Protein AF-A0A3N4L7Y7-F1 (afdb_monomer_lite)

Radius of gyration: 23.26 Å; chains: 1; bounding box: 54×55×40 Å

Sequence (117 aa):
MKGNRDPSFLDRINGVFICFVASAMRHSLKVWRTGDCNPVIQEFKYETAWCTYERLMNTWEIHLKAIQDLIVNNIKADLARRIAAQVRLVEVEPVNAPQVEDEGRYEAELRKELEHS

pLDDT: mean 76.71, std 15.85, range [41.62, 96.44]

Organism: NCBI:txid1051890

Foldseek 3Di:
DPDDDDPCPLVPQAQLNVLLVVLVVVVVVVCVVVVPPPVPPPPPPCVSSVVSSVVSVVVLVPDDPVVRVVVSVVVSVVVVVVVVVVVVVVVPPPPPPPPPPPPPVVVVVVVVVVVVD

Secondary structure (DSSP, 8-state):
------TTHHHH--HHHHHHHHHHHHHHHHHHHH----SS-----HHHHHHHHHHHHHHHHHS-HHHHHHHHHHHHHHHHHHHHHHHHHHHHS-------TTHHHHHHHHHHHHTT-

Structure (mmCIF, N/CA/C/O backbone):
data_AF-A0A3N4L7Y7-F1
#
_entry.id   AF-A0A3N4L7Y7-F1
#
loop_
_atom_site.group_PDB
_atom_site.id
_atom_site.type_symbol
_atom_site.label_atom_id
_atom_site.label_alt_id
_atom_site.label_comp_id
_atom_site.label_asym_id
_atom_site.label_entity_id
_atom_site.label_seq_id
_atom_site.pdbx_PDB_ins_code
_atom_site.Cartn_x
_atom_site.Cartn_y
_atom_site.Cartn_z
_atom_site.occupancy
_atom_site.B_iso_or_equiv
_atom_site.auth_seq_id
_atom_site.auth_comp_id
_atom_site.auth_asym_id
_atom_site.auth_atom_id
_atom_site.pdbx_PDB_model_num
ATOM 1 N N . MET A 1 1 ? -18.491 -11.544 12.934 1.00 43.03 1 MET A N 1
ATOM 2 C CA . MET A 1 1 ? -17.145 -11.412 13.547 1.00 43.03 1 MET A CA 1
ATOM 3 C C . MET A 1 1 ? -17.013 -10.040 14.199 1.00 43.03 1 MET A C 1
ATOM 5 O O . MET A 1 1 ? -17.066 -9.047 13.486 1.00 43.03 1 MET A O 1
ATOM 9 N N . LYS A 1 2 ? -16.847 -9.952 15.527 1.00 51.53 2 LYS A N 1
ATOM 10 C CA . LYS A 1 2 ? -16.408 -8.705 16.182 1.00 51.53 2 LYS A CA 1
ATOM 11 C C . LYS A 1 2 ? -14.884 -8.619 16.051 1.00 51.53 2 LYS A C 1
ATOM 13 O O . LYS A 1 2 ? -14.165 -9.241 16.822 1.00 51.53 2 LYS A O 1
ATOM 18 N N . GLY A 1 3 ? -14.399 -7.929 15.020 1.00 61.59 3 GLY A N 1
ATOM 19 C CA . GLY A 1 3 ? -12.970 -7.648 14.867 1.00 61.59 3 GLY A CA 1
ATOM 20 C C . GLY A 1 3 ? -12.496 -6.651 15.927 1.00 61.59 3 GLY A C 1
ATOM 21 O O . GLY A 1 3 ? -13.215 -5.701 16.242 1.00 61.59 3 GLY A O 1
ATOM 22 N N . ASN A 1 4 ? -11.300 -6.862 16.478 1.00 72.31 4 ASN A N 1
ATOM 23 C CA . ASN A 1 4 ? -10.682 -5.903 17.390 1.00 72.31 4 ASN A CA 1
ATOM 24 C C . ASN A 1 4 ? -10.276 -4.647 16.599 1.00 72.31 4 ASN A C 1
ATOM 26 O O . ASN A 1 4 ? -9.518 -4.747 15.633 1.00 72.31 4 ASN A O 1
ATOM 30 N N . ARG A 1 5 ? -10.808 -3.476 16.969 1.00 69.56 5 ARG A N 1
ATOM 31 C CA . ARG A 1 5 ? -10.448 -2.207 16.324 1.00 69.56 5 ARG A CA 1
ATOM 32 C C . ARG A 1 5 ? -9.135 -1.720 16.928 1.00 69.56 5 ARG A C 1
ATOM 34 O O . ARG A 1 5 ? -9.118 -1.293 18.075 1.00 69.56 5 ARG A O 1
ATOM 41 N N . ASP A 1 6 ? -8.055 -1.772 16.154 1.00 81.44 6 ASP A N 1
ATOM 42 C CA . ASP A 1 6 ? -6.783 -1.146 16.523 1.00 81.44 6 ASP A CA 1
ATOM 43 C C . ASP A 1 6 ? -6.831 0.352 16.159 1.00 81.44 6 ASP A C 1
ATOM 45 O O . ASP A 1 6 ? -6.794 0.685 14.969 1.00 81.44 6 ASP A O 1
ATOM 49 N N . PRO A 1 7 ? -6.917 1.270 17.142 1.00 78.44 7 PRO A N 1
ATOM 50 C CA . PRO A 1 7 ? -6.980 2.706 16.872 1.00 78.44 7 PRO A CA 1
ATOM 51 C C . PRO A 1 7 ? -5.694 3.241 16.224 1.00 78.44 7 PRO A C 1
ATOM 53 O O . PRO A 1 7 ? -5.740 4.269 15.559 1.00 78.44 7 PRO A O 1
ATOM 56 N N . SER A 1 8 ? -4.572 2.524 16.358 1.00 87.00 8 SER A N 1
ATOM 57 C CA . SER A 1 8 ? -3.275 2.886 15.775 1.00 87.00 8 SER A CA 1
ATOM 58 C C . SER A 1 8 ? -3.040 2.292 14.382 1.00 87.00 8 SER A C 1
ATOM 60 O O . SER A 1 8 ? -1.970 2.475 13.801 1.00 87.00 8 SER A O 1
ATOM 62 N N . PHE A 1 9 ? -4.017 1.570 13.816 1.00 86.88 9 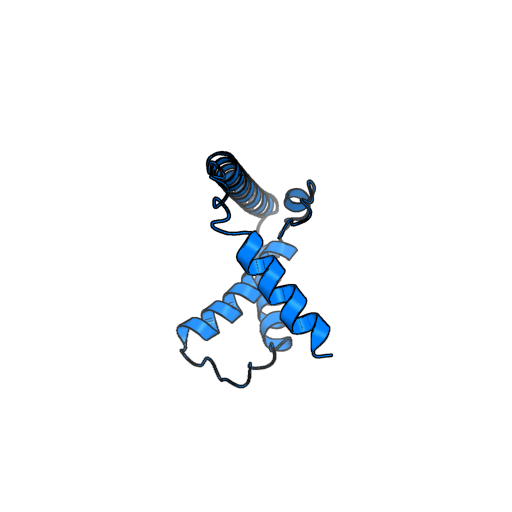PHE A N 1
ATOM 63 C CA . PHE A 1 9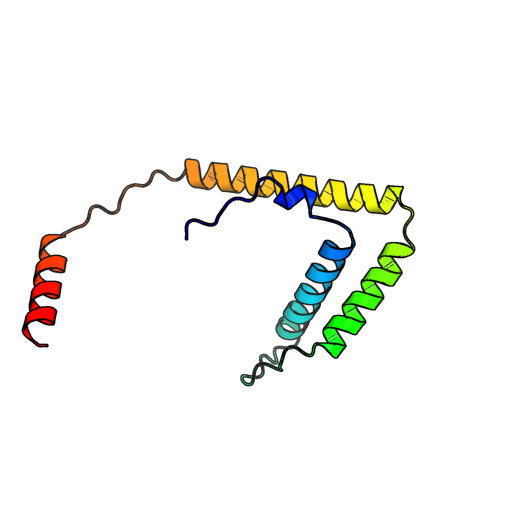 ? -3.851 0.886 12.530 1.00 86.88 9 PHE A CA 1
ATOM 64 C C . PHE A 1 9 ? -3.408 1.837 11.412 1.00 86.88 9 PHE A C 1
ATOM 66 O O . PHE A 1 9 ? -2.464 1.539 10.680 1.00 86.88 9 PHE A O 1
ATOM 73 N N . LEU A 1 10 ? -4.055 3.003 11.303 1.00 89.50 10 LEU A N 1
ATOM 74 C CA . LEU A 1 10 ? -3.720 3.989 10.275 1.00 89.50 10 LEU A CA 1
ATOM 75 C C . LEU A 1 10 ? -2.306 4.547 10.457 1.00 89.50 10 LEU A C 1
ATOM 77 O O . LEU A 1 10 ? -1.639 4.836 9.467 1.00 89.50 10 LEU A O 1
ATOM 81 N N . ASP A 1 11 ? -1.809 4.653 11.688 1.00 90.88 11 ASP A N 1
ATOM 82 C CA . 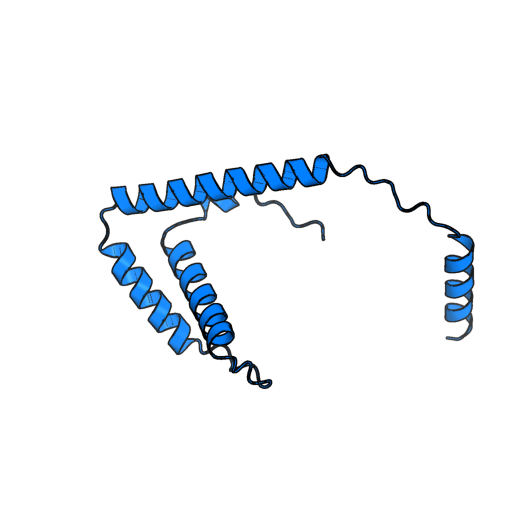ASP A 1 11 ? -0.461 5.156 11.960 1.00 90.88 11 ASP A CA 1
ATOM 83 C C . ASP A 1 11 ? 0.618 4.197 11.466 1.00 90.88 11 ASP A C 1
ATOM 85 O O . ASP A 1 11 ? 1.645 4.641 10.950 1.00 90.88 11 ASP A O 1
ATOM 89 N N . ARG A 1 12 ? 0.336 2.891 11.514 1.00 90.88 12 ARG A N 1
ATOM 90 C CA . ARG A 1 12 ? 1.230 1.829 11.032 1.00 90.88 12 ARG A CA 1
ATOM 91 C C . ARG A 1 12 ? 1.331 1.755 9.507 1.00 90.88 12 ARG A C 1
ATOM 93 O O . ARG A 1 12 ? 2.246 1.109 9.000 1.00 90.88 12 ARG A O 1
ATOM 100 N N . ILE A 1 13 ? 0.436 2.416 8.766 1.00 92.38 13 ILE A N 1
ATOM 101 C CA . ILE A 1 13 ? 0.521 2.479 7.302 1.00 92.38 13 ILE A CA 1
ATOM 102 C C . ILE A 1 13 ? 1.717 3.350 6.905 1.00 92.38 13 ILE A C 1
ATOM 104 O O . ILE A 1 13 ? 1.764 4.549 7.184 1.00 92.38 13 ILE A O 1
ATOM 108 N N . ASN A 1 14 ? 2.669 2.735 6.212 1.00 93.25 14 ASN A N 1
ATOM 109 C CA . ASN A 1 14 ? 3.868 3.363 5.670 1.00 93.25 14 ASN A CA 1
ATOM 110 C C . ASN A 1 14 ? 4.191 2.786 4.277 1.00 93.25 14 ASN A C 1
ATOM 112 O O . ASN A 1 14 ? 3.488 1.902 3.782 1.00 93.25 14 ASN A O 1
ATOM 116 N N . GLY A 1 15 ? 5.256 3.281 3.639 1.00 90.44 15 GLY A N 1
ATOM 117 C CA . GLY A 1 15 ? 5.673 2.832 2.304 1.00 90.44 15 GLY A CA 1
ATOM 118 C C . GLY A 1 15 ? 5.938 1.327 2.207 1.00 90.44 15 GLY A C 1
ATOM 119 O O . GLY A 1 15 ? 5.507 0.694 1.246 1.00 90.44 15 GLY A O 1
ATOM 120 N N . VAL A 1 16 ? 6.554 0.740 3.239 1.00 92.44 16 VAL A N 1
ATOM 121 C CA . VAL A 1 16 ? 6.818 -0.708 3.330 1.00 92.44 16 VAL A CA 1
ATOM 122 C C . VAL A 1 16 ? 5.512 -1.498 3.306 1.00 92.44 16 VAL A C 1
ATOM 124 O O . VAL A 1 16 ? 5.345 -2.412 2.498 1.00 92.44 16 VAL A O 1
ATOM 127 N N . PHE A 1 17 ? 4.551 -1.103 4.143 1.00 90.50 17 PHE A N 1
ATOM 128 C CA . PHE A 1 17 ? 3.235 -1.730 4.202 1.00 90.50 17 PHE A CA 1
ATOM 129 C C . PHE A 1 17 ? 2.495 -1.626 2.860 1.00 90.50 17 PHE A C 1
ATOM 131 O O . PHE A 1 17 ? 1.936 -2.612 2.380 1.00 90.50 17 PHE A O 1
ATOM 138 N N . ILE A 1 18 ? 2.535 -0.454 2.218 1.00 92.62 18 ILE A N 1
ATOM 139 C CA . ILE A 1 18 ? 1.913 -0.231 0.905 1.00 92.62 18 ILE A CA 1
ATOM 140 C C . ILE A 1 18 ? 2.544 -1.140 -0.159 1.00 92.62 18 ILE A C 1
ATOM 142 O O . ILE A 1 18 ? 1.818 -1.799 -0.905 1.00 92.62 18 ILE A O 1
ATOM 146 N N . CYS A 1 19 ? 3.877 -1.227 -0.214 1.00 92.19 19 CYS A N 1
ATOM 147 C CA . CYS A 1 19 ? 4.586 -2.082 -1.171 1.00 92.19 19 CYS A CA 1
ATOM 148 C C . CYS A 1 19 ? 4.280 -3.568 -0.949 1.00 92.19 19 CYS A C 1
ATOM 150 O O . CYS A 1 19 ? 4.099 -4.318 -1.914 1.00 92.19 19 CYS A O 1
ATOM 152 N N . PHE A 1 20 ? 4.167 -3.994 0.311 1.00 89.38 20 PHE A N 1
ATOM 153 C CA . PHE A 1 20 ? 3.783 -5.357 0.664 1.00 89.38 20 PHE A CA 1
ATOM 154 C C . PHE A 1 20 ? 2.367 -5.697 0.173 1.00 89.38 20 PHE A C 1
ATOM 156 O O . PHE A 1 20 ? 2.183 -6.665 -0.570 1.00 89.38 20 PHE A O 1
ATOM 163 N N . VAL A 1 21 ? 1.374 -4.863 0.500 1.00 89.38 21 VAL A N 1
ATOM 164 C CA . VAL A 1 21 ? -0.021 -5.067 0.069 1.00 89.38 21 VAL A CA 1
ATOM 165 C C . VAL A 1 21 ? -0.138 -5.043 -1.456 1.00 89.38 21 VAL A C 1
ATOM 167 O O . VAL A 1 21 ? -0.772 -5.924 -2.035 1.00 89.38 21 VAL A O 1
ATOM 170 N N . ALA A 1 22 ? 0.520 -4.097 -2.131 1.00 89.38 22 ALA A N 1
ATOM 171 C CA . ALA A 1 22 ? 0.521 -4.017 -3.591 1.00 89.38 22 ALA A CA 1
ATOM 172 C C . ALA A 1 22 ? 1.126 -5.272 -4.249 1.00 89.38 22 ALA A C 1
ATOM 174 O O . ALA A 1 22 ? 0.628 -5.732 -5.280 1.00 89.38 22 ALA A O 1
ATOM 175 N N . SER A 1 23 ? 2.158 -5.863 -3.639 1.00 86.06 23 SER A N 1
ATOM 176 C CA . SER A 1 23 ? 2.761 -7.119 -4.105 1.00 86.06 23 SER A CA 1
ATOM 177 C C . SER A 1 23 ? 1.785 -8.289 -3.999 1.00 86.06 23 SER A C 1
ATOM 179 O O . SER A 1 23 ? 1.605 -9.027 -4.971 1.00 86.06 23 SER A O 1
ATOM 181 N N . ALA A 1 24 ? 1.106 -8.418 -2.855 1.00 83.50 24 ALA A N 1
ATOM 182 C CA . ALA A 1 24 ? 0.086 -9.441 -2.642 1.00 83.50 24 ALA A CA 1
ATOM 183 C C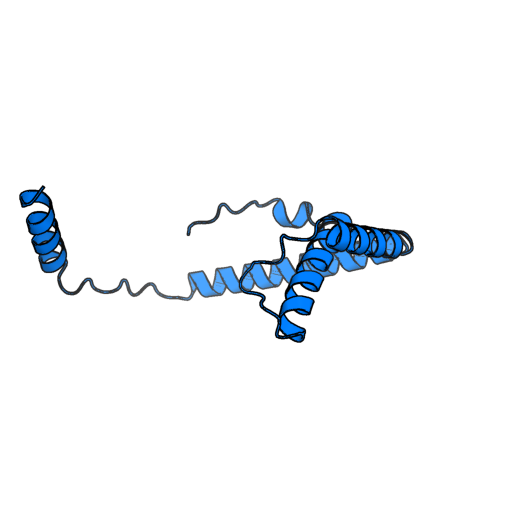 . ALA A 1 24 ? -1.092 -9.275 -3.618 1.00 83.50 24 ALA A C 1
ATOM 185 O O . ALA A 1 24 ? -1.472 -10.225 -4.301 1.00 83.50 24 ALA A O 1
ATOM 186 N N . MET A 1 25 ? -1.608 -8.049 -3.771 1.00 86.38 25 MET A N 1
ATOM 187 C CA . MET A 1 25 ? -2.684 -7.739 -4.719 1.00 86.38 25 MET A CA 1
ATOM 188 C C . MET A 1 25 ? -2.290 -8.072 -6.157 1.00 86.38 25 MET A C 1
ATOM 190 O O . MET A 1 25 ? -3.080 -8.667 -6.886 1.00 86.38 25 MET A O 1
ATOM 194 N N . ARG A 1 26 ? -1.066 -7.734 -6.580 1.00 82.50 26 ARG A N 1
ATOM 195 C CA . ARG A 1 26 ? -0.575 -8.057 -7.926 1.00 82.50 26 ARG A CA 1
ATOM 196 C C . ARG A 1 26 ? -0.578 -9.561 -8.180 1.00 82.50 26 ARG A C 1
ATOM 198 O O . ARG A 1 26 ? -0.937 -9.974 -9.281 1.00 82.50 26 ARG A O 1
ATOM 205 N N . HIS A 1 27 ? -0.183 -10.364 -7.194 1.00 74.50 27 HIS A N 1
ATOM 206 C CA . HIS A 1 27 ? -0.218 -11.818 -7.314 1.00 74.50 27 HIS A CA 1
ATOM 207 C C . HIS A 1 27 ? -1.659 -12.321 -7.484 1.00 74.50 27 HIS A C 1
ATOM 209 O O . HIS A 1 27 ? -1.946 -13.021 -8.454 1.00 74.50 27 HIS A O 1
ATOM 215 N N . SER A 1 28 ? -2.583 -11.880 -6.625 1.00 73.88 28 SER A N 1
ATOM 216 C CA . SER A 1 28 ? -4.002 -12.259 -6.702 1.00 73.88 28 SER A CA 1
ATOM 217 C C . SER A 1 28 ? -4.660 -11.837 -8.021 1.00 73.88 28 SER A C 1
ATOM 219 O O . SER A 1 28 ? -5.378 -12.616 -8.643 1.00 73.88 28 SER A O 1
ATOM 221 N N . LEU A 1 29 ? -4.374 -10.623 -8.501 1.00 76.62 29 LEU A N 1
ATOM 222 C CA . LEU A 1 29 ? -4.905 -10.111 -9.767 1.00 76.62 29 LEU A CA 1
ATOM 223 C C . LEU A 1 29 ? -4.313 -10.823 -10.988 1.00 76.62 29 LEU A C 1
ATOM 225 O O . LEU A 1 29 ? -5.002 -10.978 -11.996 1.00 76.62 29 LEU A O 1
ATOM 229 N N . LYS A 1 30 ? -3.048 -11.257 -10.920 1.00 71.81 30 LYS A N 1
ATOM 230 C CA . LYS A 1 30 ? -2.430 -12.045 -11.992 1.00 71.81 30 LYS A CA 1
ATOM 231 C C . LYS A 1 30 ? -3.157 -13.377 -12.161 1.00 71.81 30 LYS A C 1
ATOM 233 O O . LYS A 1 30 ? -3.514 -13.697 -13.287 1.00 71.81 30 LYS A O 1
ATOM 238 N N . VAL A 1 31 ? -3.421 -14.077 -11.054 1.00 67.56 31 VAL A N 1
ATOM 239 C CA . VAL A 1 31 ? -4.182 -15.339 -11.037 1.00 67.56 31 VAL A CA 1
ATOM 240 C C . VAL A 1 31 ? -5.587 -15.134 -11.610 1.00 67.56 31 VAL A C 1
ATOM 242 O O . VAL A 1 31 ? -6.005 -15.883 -12.488 1.00 67.56 31 VAL A O 1
ATOM 245 N N . TRP A 1 32 ? -6.278 -14.064 -11.198 1.00 67.00 32 TRP A N 1
ATOM 246 C CA . TRP A 1 32 ? -7.607 -13.729 -11.721 1.00 67.00 32 TRP A CA 1
ATOM 247 C C . TRP A 1 32 ? -7.613 -13.486 -13.236 1.00 67.00 32 TRP A C 1
ATOM 249 O O . TRP A 1 32 ? -8.480 -13.979 -13.952 1.00 67.00 32 TRP A O 1
ATOM 259 N N . ARG A 1 33 ? -6.638 -12.724 -13.746 1.00 72.00 33 ARG A N 1
ATOM 260 C CA . ARG A 1 33 ? -6.579 -12.350 -15.166 1.00 72.00 33 ARG A CA 1
ATOM 261 C C . ARG A 1 33 ? -6.285 -13.534 -16.085 1.00 72.00 33 ARG A C 1
ATOM 263 O O . ARG A 1 33 ? -6.735 -13.521 -17.226 1.00 72.00 33 ARG A O 1
ATOM 270 N N . THR A 1 34 ? -5.493 -14.503 -15.638 1.00 72.56 34 THR A N 1
ATOM 271 C CA . THR A 1 34 ? -5.080 -15.631 -16.483 1.00 72.56 34 THR A CA 1
ATOM 272 C C . THR A 1 34 ? -6.087 -16.773 -16.497 1.00 72.56 34 THR A C 1
ATOM 274 O O . THR A 1 34 ? -5.929 -17.675 -17.308 1.00 72.56 34 THR A O 1
ATOM 277 N N . GLY A 1 35 ? -7.101 -16.772 -15.624 1.00 62.97 35 GLY A N 1
ATOM 278 C CA . GLY A 1 35 ? -8.083 -17.862 -15.524 1.00 62.97 35 GLY A CA 1
ATOM 279 C C . GLY A 1 35 ? -7.514 -19.183 -14.986 1.00 62.97 35 GLY A C 1
ATOM 280 O O . GLY A 1 35 ? -8.281 -20.047 -14.574 1.00 62.97 35 GLY A O 1
ATOM 281 N N . ASP A 1 36 ? -6.186 -19.313 -14.920 1.00 61.38 36 ASP A N 1
ATOM 282 C CA . ASP A 1 36 ? -5.443 -20.386 -14.257 1.00 61.38 36 ASP A CA 1
ATOM 283 C C . ASP A 1 36 ? -5.573 -20.301 -12.728 1.00 61.38 36 ASP A C 1
ATOM 285 O O . ASP A 1 36 ? -4.608 -20.085 -11.989 1.00 61.38 36 ASP A O 1
ATOM 289 N N . CYS A 1 37 ? -6.785 -20.518 -12.228 1.00 56.78 37 CYS A N 1
ATOM 290 C CA . CYS A 1 37 ? -6.987 -21.005 -10.873 1.00 56.78 37 CYS A CA 1
ATOM 291 C C . CYS A 1 37 ? -6.625 -22.494 -10.872 1.00 56.78 37 CYS A C 1
ATOM 293 O O . CYS A 1 37 ? -7.507 -23.351 -10.875 1.00 56.78 37 CYS A O 1
ATOM 295 N N . ASN A 1 38 ? -5.328 -22.816 -10.946 1.00 51.84 38 ASN A N 1
ATOM 296 C CA . ASN A 1 38 ? -4.885 -24.201 -10.801 1.00 51.84 38 ASN A CA 1
ATOM 297 C C . ASN A 1 38 ? -5.417 -24.719 -9.442 1.00 51.84 38 ASN A C 1
ATOM 299 O O . ASN A 1 38 ? -5.161 -24.070 -8.424 1.00 51.84 38 ASN A O 1
ATOM 303 N N . PRO A 1 39 ? -6.206 -25.813 -9.401 1.00 52.16 39 PRO A N 1
ATOM 304 C CA . PRO A 1 39 ? -6.829 -26.311 -8.169 1.00 52.16 39 PRO A CA 1
ATOM 305 C C . PRO A 1 39 ? -5.800 -26.800 -7.146 1.00 52.16 39 PRO A C 1
ATOM 307 O O . PRO A 1 39 ? -6.079 -26.839 -5.949 1.00 52.16 39 PRO A O 1
ATOM 310 N N . VAL A 1 40 ? -4.583 -27.101 -7.599 1.00 49.44 40 VAL A N 1
ATOM 311 C CA . VAL A 1 40 ? -3.409 -27.053 -6.738 1.00 49.44 40 VAL A CA 1
ATOM 312 C C . VAL A 1 40 ? -3.067 -25.580 -6.626 1.00 49.44 40 VAL A C 1
ATOM 314 O O . VAL A 1 40 ? -2.458 -25.036 -7.548 1.00 49.44 40 VAL A O 1
ATOM 317 N N . ILE A 1 41 ? -3.516 -24.933 -5.542 1.00 52.75 41 ILE A N 1
ATOM 318 C CA . ILE A 1 41 ? -3.020 -23.625 -5.098 1.00 52.75 41 ILE A CA 1
ATOM 319 C C . ILE A 1 41 ? -1.541 -23.613 -5.461 1.00 52.75 41 ILE A C 1
ATOM 321 O O . ILE A 1 41 ? -0.785 -24.397 -4.888 1.00 52.75 41 ILE A O 1
ATOM 325 N N . GLN A 1 42 ? -1.136 -22.835 -6.476 1.00 52.84 42 GLN A N 1
ATOM 326 C CA . GLN A 1 42 ? 0.284 -22.597 -6.680 1.00 52.84 42 GLN A CA 1
ATOM 327 C C . GLN A 1 42 ? 0.729 -22.074 -5.328 1.00 52.84 42 GLN A C 1
ATOM 329 O O . GLN A 1 42 ? 0.280 -20.991 -4.940 1.00 52.84 42 GLN A O 1
ATOM 334 N N . GLU A 1 43 ? 1.488 -22.892 -4.590 1.00 57.47 43 GLU A N 1
ATOM 335 C CA . GLU A 1 43 ? 2.086 -22.503 -3.324 1.00 57.47 43 GLU A CA 1
ATOM 336 C C . GLU A 1 43 ? 2.549 -21.078 -3.515 1.00 57.47 43 GLU A C 1
ATOM 338 O O . GLU A 1 43 ? 3.211 -20.790 -4.519 1.00 57.47 43 GLU A O 1
ATOM 343 N N . PHE A 1 44 ? 2.078 -20.178 -2.650 1.00 63.88 44 PHE A N 1
ATOM 344 C CA . PHE A 1 44 ? 2.432 -18.774 -2.726 1.00 63.88 44 PHE A CA 1
ATOM 345 C C . PHE A 1 44 ? 3.936 -18.697 -2.980 1.00 63.88 44 PHE A C 1
ATOM 347 O O . PHE A 1 44 ? 4.732 -19.057 -2.111 1.00 63.88 44 PHE A O 1
ATOM 354 N N . LYS A 1 45 ? 4.323 -18.327 -4.209 1.00 69.88 45 LYS A N 1
ATOM 355 C CA . LYS A 1 45 ? 5.721 -18.405 -4.622 1.00 69.88 45 LYS A CA 1
ATOM 356 C C . LYS A 1 45 ? 6.423 -17.230 -3.985 1.00 69.88 45 LYS A C 1
ATOM 358 O O . LYS A 1 45 ? 6.498 -16.153 -4.583 1.00 69.88 45 LYS A O 1
ATOM 363 N N . TYR A 1 46 ? 6.886 -17.450 -2.756 1.00 71.94 46 TYR A N 1
ATOM 364 C CA . TYR A 1 46 ? 7.511 -16.445 -1.910 1.00 71.94 46 TYR A CA 1
ATOM 365 C C . TYR A 1 46 ? 8.568 -15.665 -2.689 1.00 71.94 46 TYR A C 1
ATOM 367 O O . TYR A 1 46 ? 8.535 -14.444 -2.694 1.00 71.94 46 TYR A O 1
ATOM 375 N N . GLU A 1 47 ? 9.402 -16.355 -3.464 1.00 77.69 47 GLU A N 1
ATOM 376 C CA . GLU A 1 47 ? 10.429 -15.766 -4.329 1.00 77.69 47 GLU A CA 1
ATOM 377 C C . GLU A 1 47 ? 9.861 -14.743 -5.329 1.00 77.69 47 GLU A C 1
ATOM 379 O O . GLU A 1 47 ? 10.364 -13.632 -5.461 1.00 77.69 47 GLU A O 1
ATOM 384 N N . THR A 1 48 ? 8.760 -15.071 -6.013 1.00 78.12 48 THR A N 1
ATOM 385 C CA . THR A 1 48 ? 8.148 -14.175 -7.010 1.00 78.12 48 THR A CA 1
ATOM 386 C C . THR A 1 48 ? 7.479 -12.966 -6.352 1.00 78.12 48 THR A C 1
ATOM 388 O O . THR A 1 48 ? 7.528 -11.845 -6.881 1.00 78.12 48 THR A O 1
ATOM 391 N N . ALA A 1 49 ? 6.835 -13.182 -5.204 1.00 77.88 49 ALA A N 1
ATOM 392 C CA . ALA A 1 49 ? 6.248 -12.110 -4.411 1.00 77.88 49 ALA A CA 1
ATOM 393 C C . ALA A 1 49 ? 7.334 -11.193 -3.828 1.00 77.88 49 ALA A C 1
ATOM 395 O O . ALA A 1 49 ? 7.193 -9.973 -3.888 1.00 77.88 49 ALA A O 1
ATOM 396 N N . TRP A 1 50 ? 8.443 -11.772 -3.369 1.00 82.06 50 TRP A N 1
ATOM 397 C CA . TRP A 1 50 ? 9.610 -11.074 -2.847 1.00 82.06 50 TRP A CA 1
ATOM 398 C C . TRP A 1 50 ? 10.266 -10.191 -3.909 1.00 82.06 50 TRP A C 1
ATOM 400 O O . TRP A 1 50 ? 10.368 -8.986 -3.707 1.00 82.06 50 TRP A O 1
ATOM 410 N N . CYS A 1 51 ? 10.571 -10.725 -5.097 1.00 86.31 51 CYS A N 1
ATOM 411 C CA . CYS A 1 51 ? 11.117 -9.912 -6.191 1.00 86.31 51 CYS A CA 1
ATOM 412 C C . CYS A 1 51 ? 10.167 -8.775 -6.608 1.00 86.31 51 CYS A C 1
ATOM 414 O O . CYS A 1 51 ? 10.598 -7.696 -7.020 1.00 86.31 51 CYS A O 1
ATOM 416 N N . THR A 1 52 ? 8.850 -8.998 -6.521 1.00 88.06 52 THR A N 1
ATOM 417 C CA . THR A 1 52 ? 7.860 -7.939 -6.772 1.00 88.06 52 THR A CA 1
ATOM 418 C C . THR A 1 52 ? 7.939 -6.852 -5.705 1.00 88.06 52 THR A C 1
ATOM 420 O O . THR A 1 52 ? 7.940 -5.671 -6.056 1.00 88.06 52 THR A O 1
ATOM 423 N N . TYR A 1 53 ? 8.019 -7.253 -4.439 1.00 88.94 53 TYR A N 1
ATOM 424 C CA . TYR A 1 53 ? 8.139 -6.358 -3.298 1.00 88.94 53 TYR A CA 1
ATOM 425 C C . TYR A 1 53 ? 9.421 -5.528 -3.360 1.00 88.94 53 TYR A C 1
ATOM 427 O O . TYR A 1 53 ? 9.334 -4.305 -3.307 1.00 88.94 53 TYR A O 1
ATOM 435 N N . GLU A 1 54 ? 10.580 -6.152 -3.574 1.00 91.50 54 GLU A N 1
ATOM 436 C CA . GLU A 1 54 ? 11.863 -5.451 -3.705 1.00 91.50 54 GLU A CA 1
ATOM 437 C C . GLU A 1 54 ? 11.826 -4.420 -4.830 1.00 91.50 54 GLU A C 1
ATOM 439 O O . GLU A 1 54 ? 12.231 -3.275 -4.652 1.00 91.50 54 GLU A O 1
ATOM 444 N N . ARG A 1 55 ? 11.261 -4.780 -5.988 1.00 92.88 55 ARG A N 1
ATOM 445 C CA . ARG A 1 55 ? 11.125 -3.841 -7.106 1.00 92.88 55 ARG A CA 1
ATOM 446 C C . ARG A 1 55 ? 10.243 -2.642 -6.749 1.00 92.88 55 ARG A C 1
ATOM 448 O O . ARG A 1 55 ? 10.540 -1.521 -7.167 1.00 92.88 55 ARG A O 1
ATOM 455 N N . LEU A 1 56 ? 9.156 -2.866 -6.010 1.00 92.31 56 LEU A N 1
ATOM 456 C CA . LEU A 1 56 ? 8.287 -1.788 -5.538 1.00 92.31 56 LEU A CA 1
ATOM 457 C C . LEU A 1 56 ? 8.991 -0.920 -4.493 1.00 92.31 56 LEU A C 1
ATOM 459 O O . LEU A 1 56 ? 8.909 0.297 -4.606 1.00 92.31 56 LEU A O 1
ATOM 463 N N . MET A 1 57 ? 9.734 -1.516 -3.560 1.00 93.62 57 MET A N 1
ATOM 464 C CA . MET A 1 57 ? 10.535 -0.790 -2.572 1.00 93.62 57 MET A CA 1
ATOM 465 C C . MET A 1 57 ? 11.613 0.069 -3.230 1.00 93.62 57 MET A C 1
ATOM 467 O O . MET A 1 57 ? 11.678 1.262 -2.960 1.00 93.62 57 MET A O 1
ATOM 471 N N . ASN A 1 58 ? 12.367 -0.484 -4.180 1.00 93.00 58 ASN A N 1
ATOM 472 C CA . ASN A 1 58 ? 13.369 0.272 -4.934 1.00 93.00 58 ASN A CA 1
ATOM 473 C C . ASN A 1 58 ? 12.734 1.456 -5.676 1.00 93.00 58 ASN A C 1
ATOM 475 O O . ASN A 1 58 ? 13.292 2.546 -5.715 1.00 93.00 58 ASN A O 1
ATOM 479 N N . THR A 1 59 ? 11.539 1.265 -6.245 1.00 91.38 59 THR A N 1
ATOM 480 C CA . THR A 1 59 ? 10.799 2.358 -6.896 1.00 91.38 59 THR A CA 1
ATOM 481 C C . THR A 1 59 ? 10.325 3.395 -5.874 1.00 91.38 59 THR A C 1
ATOM 483 O O . THR A 1 59 ? 10.420 4.595 -6.120 1.00 91.38 59 THR A O 1
ATOM 486 N N . TRP A 1 60 ? 9.835 2.942 -4.720 1.00 92.44 60 TRP A N 1
ATOM 487 C CA . TRP A 1 60 ? 9.366 3.796 -3.636 1.00 92.44 60 TRP A CA 1
ATOM 488 C C . TRP A 1 60 ? 10.479 4.700 -3.101 1.00 92.44 60 TRP A C 1
ATOM 490 O O . TRP A 1 60 ? 10.277 5.904 -2.956 1.00 92.44 60 TRP A O 1
ATOM 500 N N . GLU A 1 61 ? 11.660 4.135 -2.859 1.00 92.69 61 GLU A N 1
ATOM 501 C CA . GLU A 1 61 ? 12.823 4.836 -2.308 1.00 92.69 61 GLU A CA 1
ATOM 502 C C . GLU A 1 61 ? 13.392 5.905 -3.248 1.00 92.69 61 GLU A C 1
ATOM 504 O O . GLU A 1 61 ? 13.955 6.890 -2.777 1.00 92.69 61 GLU A O 1
ATOM 509 N N . ILE A 1 62 ? 13.180 5.770 -4.562 1.00 95.00 62 ILE A N 1
ATOM 510 C CA . ILE A 1 62 ? 13.551 6.797 -5.547 1.00 95.00 62 ILE A CA 1
ATOM 511 C C . ILE A 1 62 ? 12.692 8.062 -5.392 1.00 95.00 62 ILE A C 1
ATOM 513 O O . ILE A 1 62 ? 13.139 9.166 -5.717 1.00 95.00 62 ILE A O 1
ATOM 517 N N . HIS A 1 63 ? 11.451 7.943 -4.914 1.00 91.69 63 HIS A N 1
ATOM 518 C CA . HIS A 1 63 ? 10.597 9.110 -4.726 1.00 91.69 63 HIS A CA 1
ATOM 519 C C . HIS A 1 63 ? 11.112 10.005 -3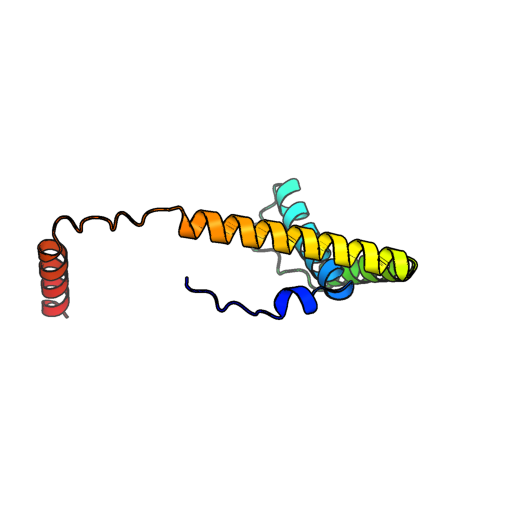.596 1.00 91.69 63 HIS A C 1
ATOM 521 O O . HIS A 1 63 ? 11.478 9.531 -2.523 1.00 91.69 63 HIS A O 1
ATOM 527 N N . LEU A 1 64 ? 11.051 11.325 -3.806 1.00 94.88 64 LEU A N 1
ATOM 528 C CA . LEU A 1 64 ? 11.354 12.302 -2.760 1.00 94.88 64 LEU A CA 1
ATOM 529 C C . LEU A 1 64 ? 10.475 12.066 -1.528 1.00 94.88 64 LEU A C 1
ATOM 531 O O . LEU A 1 64 ? 9.284 11.772 -1.652 1.00 94.88 64 LEU A O 1
ATOM 535 N N . LYS A 1 65 ? 11.034 12.294 -0.337 1.00 93.38 65 LYS A N 1
ATOM 536 C CA . LYS A 1 65 ? 10.335 12.080 0.938 1.00 93.38 65 LYS A CA 1
ATOM 537 C C . LYS A 1 65 ? 8.980 12.799 1.009 1.00 93.38 65 LYS A C 1
ATOM 539 O O . LYS A 1 65 ? 7.994 12.195 1.409 1.00 93.38 65 LYS A O 1
ATOM 544 N N . ALA A 1 66 ? 8.901 14.032 0.506 1.00 94.06 66 ALA A N 1
ATOM 545 C CA . ALA A 1 66 ? 7.648 14.789 0.436 1.00 94.06 66 ALA A CA 1
ATOM 546 C C . ALA A 1 66 ? 6.570 14.111 -0.434 1.00 94.06 66 ALA A C 1
ATOM 548 O O . ALA A 1 66 ? 5.388 14.152 -0.101 1.00 94.06 66 ALA A O 1
ATOM 549 N N . ILE A 1 67 ? 6.969 13.457 -1.531 1.00 93.75 67 ILE A N 1
ATOM 550 C CA . ILE A 1 67 ? 6.054 12.702 -2.399 1.00 93.75 67 ILE A CA 1
ATOM 551 C C . ILE A 1 67 ? 5.598 11.427 -1.687 1.00 93.75 67 ILE A C 1
ATOM 553 O O . ILE A 1 67 ? 4.406 11.123 -1.685 1.00 93.75 67 ILE A O 1
ATOM 557 N N . GLN A 1 68 ? 6.523 10.708 -1.047 1.00 93.31 68 GLN A N 1
ATOM 558 C CA . GLN A 1 68 ? 6.196 9.520 -0.256 1.00 93.31 68 GLN A CA 1
ATOM 559 C C . GLN A 1 68 ? 5.178 9.848 0.846 1.00 93.31 68 GLN A C 1
ATOM 561 O O . GLN A 1 68 ? 4.168 9.156 0.984 1.00 93.31 68 GLN A O 1
ATOM 566 N N . ASP A 1 69 ? 5.410 10.929 1.593 1.00 93.75 69 ASP A N 1
ATOM 567 C CA . ASP A 1 69 ? 4.533 11.367 2.680 1.00 93.75 69 ASP A CA 1
ATOM 568 C C . ASP A 1 69 ? 3.161 11.800 2.148 1.00 93.75 69 ASP A C 1
ATOM 570 O O . ASP A 1 69 ? 2.135 11.430 2.718 1.00 93.75 69 ASP A O 1
ATOM 574 N N . LEU A 1 70 ? 3.116 12.508 1.013 1.00 96.44 70 LEU A N 1
ATOM 575 C CA . LEU A 1 70 ? 1.863 12.869 0.346 1.00 96.44 70 LEU A CA 1
ATOM 576 C C . LEU A 1 70 ? 1.048 11.627 -0.047 1.00 96.44 70 LEU A C 1
ATOM 578 O O . LEU A 1 70 ? -0.154 11.574 0.215 1.00 96.44 70 LEU A O 1
ATOM 582 N N . ILE A 1 71 ? 1.689 10.618 -0.645 1.00 93.62 71 ILE A N 1
ATOM 583 C CA . ILE A 1 71 ? 1.028 9.363 -1.031 1.00 93.62 71 ILE A CA 1
ATOM 584 C C . ILE A 1 71 ? 0.477 8.648 0.207 1.00 93.62 71 ILE A C 1
ATOM 586 O O . ILE A 1 71 ? -0.699 8.281 0.232 1.00 93.62 71 ILE A O 1
ATOM 590 N N . VAL A 1 72 ? 1.302 8.481 1.245 1.00 95.06 72 VAL A N 1
ATOM 591 C CA . VAL A 1 72 ? 0.904 7.818 2.495 1.00 95.06 72 VAL A CA 1
ATOM 592 C C . VAL A 1 72 ? -0.277 8.544 3.138 1.00 95.06 72 VAL A C 1
ATOM 594 O O . VAL A 1 72 ? -1.267 7.905 3.489 1.00 95.06 72 VAL A O 1
ATOM 597 N N . ASN A 1 73 ? -0.214 9.869 3.251 1.00 95.44 73 ASN A N 1
ATOM 598 C CA . ASN A 1 73 ? -1.267 10.663 3.880 1.00 95.44 73 ASN A CA 1
ATOM 599 C C . ASN A 1 73 ? -2.580 10.609 3.095 1.00 95.44 73 ASN A C 1
ATOM 601 O O . ASN A 1 73 ? -3.641 10.461 3.700 1.00 95.44 73 ASN A O 1
ATOM 605 N N . ASN A 1 74 ? -2.523 10.646 1.762 1.00 96.31 74 ASN A N 1
ATOM 606 C CA . ASN A 1 74 ? -3.713 10.497 0.925 1.00 96.31 74 ASN A CA 1
ATOM 607 C C . ASN A 1 74 ? -4.359 9.116 1.089 1.00 96.31 74 ASN A C 1
ATOM 609 O O . ASN A 1 74 ? -5.580 9.023 1.215 1.00 96.31 74 ASN A O 1
ATOM 613 N N . ILE A 1 75 ? -3.554 8.051 1.149 1.00 93.31 75 ILE A N 1
ATOM 614 C CA . ILE A 1 75 ? -4.048 6.690 1.401 1.00 93.31 75 ILE A CA 1
ATOM 615 C C . ILE A 1 75 ? -4.693 6.605 2.789 1.00 93.31 75 ILE A C 1
ATOM 617 O O . ILE A 1 75 ? -5.818 6.120 2.906 1.00 93.31 75 ILE A O 1
ATOM 621 N N . LYS A 1 76 ? -4.029 7.117 3.835 1.00 94.31 76 LYS A N 1
ATOM 622 C CA . LYS A 1 76 ? -4.577 7.147 5.202 1.00 94.31 76 LYS A CA 1
ATOM 623 C C . LYS A 1 76 ? -5.906 7.903 5.259 1.00 94.31 76 LYS A C 1
ATOM 625 O O . LYS A 1 76 ? -6.865 7.396 5.836 1.00 94.31 76 LYS A O 1
ATOM 630 N N . ALA A 1 77 ? -5.982 9.078 4.633 1.00 94.94 77 ALA A N 1
ATOM 631 C CA . ALA A 1 77 ? -7.197 9.887 4.587 1.00 94.94 77 ALA A CA 1
ATOM 632 C C . ALA A 1 77 ? -8.337 9.175 3.842 1.00 94.94 77 ALA A C 1
ATOM 634 O O . ALA A 1 77 ? -9.485 9.204 4.290 1.00 94.94 77 ALA A O 1
ATOM 635 N N . ASP A 1 78 ? -8.041 8.499 2.729 1.00 95.31 78 ASP A N 1
ATOM 636 C CA . ASP A 1 78 ? -9.046 7.728 1.998 1.00 95.31 78 ASP A CA 1
ATOM 637 C C . ASP A 1 78 ? -9.563 6.535 2.811 1.00 95.31 78 ASP A C 1
ATOM 639 O O . ASP A 1 78 ? -10.778 6.359 2.936 1.00 95.31 78 ASP A O 1
ATOM 643 N N . LEU A 1 79 ? -8.665 5.766 3.438 1.00 91.69 79 LEU A N 1
ATOM 644 C CA . LEU A 1 79 ? -9.055 4.666 4.321 1.00 91.69 79 LEU A CA 1
ATOM 645 C C . LEU A 1 79 ? -9.895 5.160 5.500 1.00 91.69 79 LEU A C 1
ATOM 647 O O . LEU A 1 79 ? -10.937 4.571 5.780 1.00 91.69 79 LEU A O 1
ATOM 651 N N . ALA A 1 80 ? -9.492 6.250 6.157 1.00 90.50 80 ALA A N 1
ATOM 652 C CA . ALA A 1 80 ? -10.243 6.830 7.267 1.00 90.50 80 ALA A CA 1
ATOM 653 C C . ALA A 1 80 ? -11.678 7.192 6.851 1.00 90.50 80 ALA A C 1
ATOM 655 O O . ALA A 1 80 ? -12.631 6.841 7.549 1.00 90.50 80 ALA A O 1
ATOM 656 N N . ARG A 1 81 ? -11.851 7.822 5.677 1.00 92.38 81 ARG A N 1
ATOM 657 C CA . ARG A 1 81 ? -13.181 8.140 5.127 1.00 92.38 81 ARG A CA 1
ATOM 658 C C . ARG A 1 81 ? -14.011 6.885 4.861 1.00 92.38 81 ARG A C 1
ATOM 660 O O . ARG A 1 81 ? -15.188 6.859 5.216 1.00 92.38 81 ARG A O 1
ATOM 667 N N . ARG A 1 82 ? -13.420 5.845 4.265 1.00 90.00 82 ARG A N 1
ATOM 668 C CA . ARG A 1 82 ? -14.118 4.579 3.972 1.00 90.00 82 ARG A CA 1
ATOM 669 C C . ARG A 1 82 ? -14.528 3.837 5.240 1.00 90.00 82 ARG A C 1
ATOM 671 O O . ARG A 1 82 ? -15.658 3.365 5.315 1.00 90.00 82 ARG A O 1
ATOM 678 N N . ILE A 1 83 ? -13.647 3.778 6.239 1.00 86.38 83 ILE A N 1
ATOM 679 C CA . ILE A 1 83 ? -13.947 3.176 7.543 1.00 86.38 83 ILE A CA 1
ATOM 680 C C . ILE A 1 83 ? -15.095 3.938 8.208 1.00 86.38 83 ILE A C 1
ATOM 682 O O . ILE A 1 83 ? -16.065 3.319 8.633 1.00 86.38 83 ILE A O 1
ATOM 686 N N . ALA A 1 84 ? -15.038 5.272 8.246 1.00 85.56 84 ALA A N 1
ATOM 687 C CA . ALA A 1 84 ? -16.109 6.083 8.821 1.00 85.56 84 ALA A CA 1
ATOM 688 C C . ALA A 1 84 ? -17.453 5.873 8.101 1.00 85.56 84 ALA A C 1
ATOM 690 O O . ALA A 1 84 ? -18.490 5.767 8.753 1.00 85.56 84 ALA A O 1
ATOM 691 N N . ALA A 1 85 ? -17.447 5.766 6.768 1.00 85.25 85 ALA A N 1
ATOM 692 C CA . ALA A 1 85 ? -18.648 5.466 5.992 1.00 85.25 85 ALA A CA 1
ATOM 693 C C . ALA A 1 85 ? -19.211 4.068 6.304 1.00 85.25 85 ALA A C 1
ATOM 695 O O . ALA A 1 85 ? -20.418 3.928 6.471 1.00 85.25 85 ALA A O 1
ATOM 696 N N . GLN A 1 86 ? -18.355 3.049 6.442 1.00 78.94 86 GLN A N 1
ATOM 697 C CA . GLN A 1 86 ? -18.785 1.706 6.844 1.00 78.94 86 GLN A CA 1
ATOM 698 C C . GLN A 1 86 ? -19.351 1.677 8.265 1.00 78.94 86 GLN A C 1
ATOM 700 O O . GLN A 1 86 ? -20.372 1.039 8.489 1.00 78.94 86 GLN A O 1
ATOM 705 N N . VAL A 1 87 ? -18.736 2.388 9.217 1.00 72.69 87 VAL A N 1
ATOM 706 C CA . VAL A 1 87 ? -19.266 2.498 10.587 1.00 72.69 87 VAL A CA 1
ATOM 707 C C . VAL A 1 87 ? -20.655 3.131 10.577 1.00 72.69 87 VAL A C 1
ATOM 709 O O . VAL A 1 87 ? -21.560 2.590 11.200 1.00 72.69 87 VAL A O 1
ATOM 712 N N . ARG A 1 88 ? -20.851 4.205 9.802 1.00 65.88 88 ARG A N 1
ATOM 713 C CA . ARG A 1 88 ? -22.173 4.825 9.634 1.00 65.88 88 ARG A CA 1
ATOM 714 C C . ARG A 1 88 ? -23.194 3.867 9.028 1.00 65.88 88 ARG A C 1
ATOM 716 O O . ARG A 1 88 ? -24.323 3.851 9.484 1.00 65.88 88 ARG A O 1
ATOM 723 N N . LEU A 1 89 ? -22.821 3.064 8.031 1.00 60.50 89 LEU A N 1
ATOM 724 C CA . LEU A 1 89 ? -23.731 2.073 7.443 1.00 60.50 89 LEU A CA 1
ATOM 725 C C . LEU A 1 89 ? -24.129 0.982 8.448 1.00 60.50 89 LEU A C 1
ATOM 727 O O . LEU A 1 89 ? -25.297 0.620 8.505 1.00 60.50 89 LEU A O 1
ATOM 731 N N . VAL A 1 90 ? -23.186 0.512 9.271 1.00 58.22 90 VAL A N 1
ATOM 732 C CA . VAL A 1 90 ? -23.449 -0.486 10.325 1.00 58.22 90 VAL A CA 1
ATOM 733 C C . VAL A 1 90 ? -24.320 0.082 11.451 1.00 58.22 90 VAL A C 1
ATOM 735 O O . VAL A 1 90 ? -25.112 -0.649 12.029 1.00 58.22 90 VAL A O 1
ATOM 738 N N . GLU A 1 91 ? -24.198 1.373 11.768 1.00 56.28 91 GLU A N 1
ATOM 739 C CA . GLU A 1 91 ? -25.085 2.048 12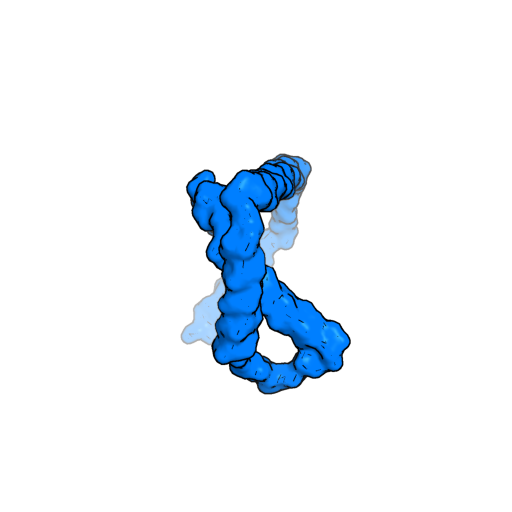.729 1.00 56.28 91 GLU A CA 1
ATOM 740 C C . GLU A 1 91 ? -26.476 2.354 12.147 1.00 56.28 91 GLU A C 1
ATOM 742 O O . GLU A 1 91 ? -27.440 2.461 12.900 1.00 56.28 91 GLU A O 1
ATOM 747 N N . VAL A 1 92 ? -26.583 2.510 10.821 1.00 52.84 92 VAL A N 1
ATOM 748 C CA . VAL A 1 92 ? -27.830 2.854 10.117 1.00 52.84 92 VAL A CA 1
ATOM 749 C C . VAL A 1 92 ? -28.666 1.628 9.753 1.00 52.84 92 VAL A C 1
ATOM 751 O O . VAL A 1 92 ? -29.866 1.795 9.561 1.00 52.84 92 VAL A O 1
ATOM 754 N N . GLU A 1 93 ? -28.112 0.412 9.689 1.00 41.62 93 GLU A N 1
ATOM 755 C CA . GLU A 1 93 ? -28.943 -0.798 9.638 1.00 41.62 93 GLU A CA 1
ATOM 756 C C . GLU A 1 93 ? -29.720 -0.923 10.960 1.00 41.62 93 GLU A C 1
ATOM 758 O O . GLU A 1 93 ? -29.115 -1.240 11.991 1.00 41.62 93 GLU A O 1
ATOM 763 N N . PRO A 1 94 ? -31.055 -0.710 10.986 1.00 47.00 94 PRO A N 1
ATOM 764 C CA . PRO A 1 94 ? -31.813 -1.176 12.122 1.00 47.00 94 PRO A CA 1
ATOM 765 C C . PRO A 1 94 ? -31.667 -2.691 12.098 1.00 47.00 94 PRO A C 1
ATOM 767 O O . PRO A 1 94 ? -32.090 -3.361 11.152 1.00 47.00 94 PRO A O 1
ATOM 770 N N . VAL A 1 95 ? -31.067 -3.238 13.148 1.00 48.66 95 VAL A N 1
ATOM 771 C CA . VAL A 1 95 ? -31.266 -4.639 13.487 1.00 48.66 95 VAL A CA 1
ATOM 772 C C . VAL A 1 95 ? -32.750 -4.760 13.822 1.00 48.66 95 VAL A C 1
ATOM 774 O O . VAL A 1 95 ? -33.156 -4.698 14.979 1.00 48.66 95 VAL A O 1
ATOM 777 N N . ASN A 1 96 ? -33.585 -4.924 12.796 1.00 53.53 96 ASN A N 1
ATOM 778 C CA . ASN A 1 96 ? -34.733 -5.788 12.942 1.00 53.53 96 ASN A CA 1
ATOM 779 C C . ASN A 1 96 ? -34.098 -7.132 13.258 1.00 53.53 96 ASN A C 1
ATOM 781 O O . ASN A 1 96 ? -33.613 -7.825 12.363 1.00 53.53 96 ASN A O 1
ATOM 785 N N . ALA A 1 97 ? -33.980 -7.427 14.555 1.00 46.34 97 ALA A N 1
ATOM 786 C CA . ALA A 1 97 ? -33.684 -8.771 14.998 1.00 46.34 97 ALA A CA 1
ATOM 787 C C . ALA A 1 97 ? -34.603 -9.672 14.169 1.00 46.34 97 ALA A C 1
ATOM 789 O O . ALA A 1 97 ? -35.799 -9.359 14.089 1.00 46.34 97 ALA A O 1
ATOM 790 N N . PRO A 1 98 ? -34.082 -10.713 13.494 1.00 44.72 98 PRO A N 1
ATOM 791 C CA . PRO A 1 98 ? -34.962 -11.723 12.946 1.00 44.72 98 PRO A CA 1
ATOM 792 C C . PRO A 1 98 ? -35.858 -12.116 14.113 1.00 44.72 98 PRO A C 1
ATOM 794 O O . PRO A 1 98 ? -35.345 -12.539 15.153 1.00 44.72 98 PRO A O 1
ATOM 797 N N . GLN A 1 99 ? -37.162 -11.848 14.015 1.00 53.72 99 GLN A N 1
ATOM 798 C CA . GLN A 1 99 ? -38.078 -12.437 14.971 1.00 53.72 99 GLN A CA 1
ATOM 799 C C . GLN A 1 99 ? -37.836 -13.927 14.813 1.00 53.72 99 GLN A C 1
ATOM 801 O O . GLN A 1 99 ? -37.973 -14.457 13.710 1.00 53.72 99 GLN A O 1
ATOM 806 N N . VAL A 1 100 ? -37.311 -14.548 15.867 1.00 54.28 100 VAL A N 1
ATOM 807 C CA . VAL A 1 100 ? -37.075 -15.981 15.899 1.00 54.28 100 VAL A CA 1
ATOM 808 C C . VAL A 1 100 ? -38.465 -16.592 15.845 1.00 54.28 100 VAL A C 1
ATOM 810 O O . VAL A 1 100 ? -39.142 -16.736 16.861 1.00 54.28 100 VAL A O 1
ATOM 813 N N . GLU A 1 101 ? -38.941 -16.832 14.628 1.00 56.91 101 GLU A N 1
ATOM 814 C CA . GLU A 1 101 ? -40.115 -17.637 14.376 1.00 56.91 101 GLU A CA 1
ATOM 815 C C . GLU A 1 101 ? -39.740 -19.045 14.829 1.00 56.91 101 GLU A C 1
ATOM 817 O O . GLU A 1 101 ? -39.133 -19.826 14.102 1.00 56.91 101 GLU A O 1
ATOM 822 N N . ASP A 1 102 ? -40.086 -19.310 16.087 1.00 64.62 102 ASP A N 1
ATOM 823 C CA . ASP A 1 102 ? -40.100 -20.617 16.728 1.00 64.62 102 ASP A CA 1
ATOM 824 C C . ASP A 1 102 ? -38.767 -21.089 17.343 1.00 64.62 102 ASP A C 1
ATOM 826 O O . ASP A 1 102 ? -38.203 -22.128 17.005 1.00 64.62 102 ASP A O 1
ATOM 830 N N . GLU A 1 103 ? -38.299 -20.341 18.347 1.00 60.66 103 GLU A N 1
ATOM 831 C CA . GLU A 1 103 ? -37.234 -20.749 19.284 1.00 60.66 103 GLU A CA 1
ATOM 832 C C . GLU A 1 103 ? -37.531 -22.129 19.918 1.00 60.66 103 GLU A C 1
ATOM 834 O O . GLU A 1 103 ? -36.627 -22.933 20.152 1.00 60.66 103 GLU A O 1
ATOM 839 N N . GLY A 1 104 ? -38.819 -22.457 20.087 1.00 69.06 104 GLY A N 1
ATOM 840 C CA . GLY A 1 104 ? -39.283 -23.753 20.582 1.00 69.06 104 GLY A CA 1
ATOM 841 C C . GLY A 1 104 ? -38.991 -24.921 19.637 1.00 69.06 104 GLY A C 1
ATOM 842 O O . GLY A 1 104 ? -38.688 -26.021 20.105 1.00 69.06 104 GLY A O 1
ATOM 843 N N . ARG A 1 105 ? -39.016 -24.701 18.316 1.00 69.38 105 ARG A N 1
ATOM 844 C CA . ARG A 1 105 ? -38.620 -25.721 17.330 1.00 69.38 105 ARG A CA 1
ATOM 845 C C . ARG A 1 105 ? -37.140 -26.061 17.425 1.00 69.38 105 ARG A C 1
ATOM 847 O O . ARG A 1 105 ? -36.796 -27.239 17.403 1.00 69.38 105 ARG A O 1
ATOM 854 N N . TYR A 1 106 ? -36.293 -25.045 17.568 1.00 66.31 106 TYR A N 1
ATOM 855 C CA . TYR A 1 106 ? -34.847 -25.233 17.659 1.00 66.31 106 TYR A CA 1
ATOM 856 C C . TYR A 1 106 ? -34.453 -25.982 18.942 1.00 66.31 106 TYR A C 1
ATOM 858 O O . TYR A 1 106 ? -33.672 -26.930 18.887 1.00 66.31 106 TYR A O 1
ATOM 866 N N . GLU A 1 107 ? -35.052 -25.642 20.091 1.00 74.44 107 GLU A N 1
ATOM 867 C CA . GLU A 1 107 ? -34.795 -26.379 21.339 1.00 74.44 107 GLU A CA 1
ATOM 868 C C . GLU A 1 107 ? -35.280 -27.837 21.292 1.00 74.44 107 GLU A C 1
ATOM 870 O O . GLU A 1 107 ? -34.626 -28.733 21.839 1.00 74.44 107 GLU A O 1
ATOM 875 N N . ALA A 1 108 ? -36.412 -28.098 20.631 1.00 78.62 108 ALA A N 1
ATOM 876 C CA . ALA A 1 108 ? -36.940 -29.450 20.480 1.00 78.62 108 ALA A CA 1
ATOM 877 C C . ALA A 1 108 ? -36.032 -30.336 19.612 1.00 78.62 108 ALA A C 1
ATOM 879 O O . ALA A 1 108 ? -35.873 -31.524 19.898 1.00 78.62 108 ALA A O 1
ATOM 880 N N . GLU A 1 109 ? -35.424 -29.763 18.572 1.00 75.88 109 GLU A N 1
ATOM 881 C CA . GLU A 1 109 ? -34.484 -30.458 17.692 1.00 75.88 109 GLU A CA 1
ATOM 882 C C . GLU A 1 109 ? -33.159 -30.751 18.420 1.00 75.88 109 GLU A C 1
ATOM 884 O O . GLU A 1 109 ? -32.688 -31.889 18.399 1.00 75.88 109 GLU A O 1
ATOM 889 N N . LEU A 1 110 ? -32.646 -29.788 19.200 1.00 70.00 110 LEU A N 1
ATOM 890 C CA . LEU A 1 110 ? -31.418 -29.946 19.990 1.00 70.00 110 LEU A CA 1
ATOM 891 C C . LEU A 1 110 ? -31.521 -31.046 21.060 1.00 70.00 110 LEU A C 1
ATOM 893 O O . LEU A 1 110 ? -30.583 -31.819 21.258 1.00 70.00 110 LEU A O 1
ATOM 897 N N . ARG A 1 111 ? -32.664 -31.145 21.758 1.00 79.06 111 ARG A N 1
ATOM 898 C CA . ARG A 1 111 ? -32.892 -32.233 22.731 1.00 79.06 111 ARG A CA 1
ATOM 899 C C . ARG A 1 111 ? -32.900 -33.599 22.065 1.00 79.06 111 ARG A C 1
ATOM 901 O O . ARG A 1 111 ? -32.348 -34.546 22.616 1.00 79.06 111 ARG A O 1
ATOM 908 N N . LYS A 1 112 ? -33.496 -33.688 20.876 1.00 80.12 112 LYS A N 1
ATOM 909 C CA . LYS A 1 112 ? -33.556 -34.931 20.110 1.00 80.12 112 LYS A CA 1
ATOM 910 C C . LYS A 1 112 ? -32.165 -35.435 19.744 1.00 80.12 112 LYS A C 1
ATOM 912 O O . LYS A 1 112 ? -31.936 -36.636 19.811 1.00 80.12 112 LYS A O 1
ATOM 917 N N . GLU A 1 113 ? -31.250 -34.546 19.372 1.00 69.69 113 GLU A N 1
ATOM 918 C CA . GLU A 1 113 ? -29.874 -34.930 19.037 1.00 69.69 113 GLU A CA 1
ATOM 919 C C . GLU A 1 113 ? -29.069 -35.366 20.269 1.00 69.69 113 GLU A C 1
ATOM 921 O O . GLU A 1 113 ? -28.313 -36.333 20.196 1.00 69.69 113 GLU A O 1
ATOM 926 N N . LEU A 1 114 ? -29.270 -34.711 21.416 1.00 68.75 114 LEU A N 1
ATOM 927 C CA . LEU A 1 114 ? -28.554 -35.026 22.659 1.00 68.75 114 LEU A CA 1
ATOM 928 C C . LEU A 1 114 ? -28.981 -36.354 23.302 1.00 68.75 114 LEU A C 1
ATOM 930 O O . LEU A 1 114 ? -28.171 -36.981 23.974 1.00 68.75 114 LEU A O 1
ATOM 934 N N . GLU A 1 115 ? -30.222 -36.800 23.097 1.00 72.56 115 GLU A N 1
ATOM 935 C CA . GLU A 1 115 ? -30.719 -38.085 23.620 1.00 72.56 115 GLU A CA 1
ATOM 936 C C . GLU A 1 115 ? -30.268 -39.307 22.794 1.00 72.56 115 GLU A C 1
ATOM 938 O O . GLU A 1 115 ? -30.461 -40.441 23.232 1.00 72.56 115 GLU A O 1
ATOM 943 N N . HIS A 1 116 ? -29.663 -39.100 21.618 1.00 58.41 116 HIS A N 1
ATOM 944 C CA . HIS A 1 116 ? -29.175 -40.174 20.740 1.00 58.41 116 HIS A CA 1
ATOM 945 C C . HIS A 1 116 ? -27.636 -40.316 20.723 1.00 58.41 116 HIS A C 1
ATOM 947 O O . HIS A 1 116 ? -27.111 -41.013 19.850 1.00 58.41 116 HIS A O 1
ATOM 953 N N . SER A 1 117 ? -26.915 -39.700 21.674 1.00 47.62 117 SER A N 1
ATOM 954 C CA . SER A 1 117 ? -25.469 -39.901 21.899 1.00 47.62 117 SER A CA 1
ATOM 955 C C . SER A 1 117 ? -25.190 -40.664 23.187 1.00 47.62 117 SER A C 1
ATOM 957 O O . SER A 1 117 ? -24.120 -41.315 23.207 1.00 47.62 117 SER A O 1
#